Protein AF-A0A536FRB5-F1 (afdb_monomer_lite)

Structure (mmCIF, N/CA/C/O backbone):
data_AF-A0A536FRB5-F1
#
_entry.id   AF-A0A536FRB5-F1
#
loop_
_atom_site.group_PDB
_atom_site.id
_atom_site.type_symbol
_atom_site.label_atom_id
_atom_site.label_alt_id
_atom_site.label_comp_id
_atom_site.label_asym_id
_atom_site.label_entity_id
_atom_site.label_seq_id
_atom_site.pdbx_PDB_ins_code
_atom_site.Cartn_x
_atom_site.Cartn_y
_atom_site.Cartn_z
_atom_site.occupancy
_atom_site.B_iso_or_equiv
_atom_site.auth_seq_id
_atom_site.auth_comp_id
_atom_site.auth_asym_id
_atom_site.auth_atom_id
_atom_site.pdbx_PDB_model_num
ATOM 1 N N . MET A 1 1 ? 8.362 17.681 -20.334 1.00 75.25 1 MET A N 1
ATOM 2 C CA . MET A 1 1 ? 8.397 17.140 -18.956 1.00 75.25 1 MET A CA 1
ATOM 3 C C . MET A 1 1 ? 7.121 16.346 -18.736 1.00 75.25 1 MET A C 1
ATOM 5 O O . MET A 1 1 ? 6.100 16.793 -19.251 1.00 75.25 1 MET A O 1
ATOM 9 N N . PRO A 1 2 ? 7.157 15.191 -18.053 1.00 81.38 2 PRO A N 1
ATOM 10 C CA . PRO A 1 2 ? 5.932 14.483 -17.705 1.00 81.38 2 PRO A CA 1
ATOM 11 C C . PRO A 1 2 ? 5.065 15.346 -16.783 1.00 81.38 2 PRO A C 1
ATOM 13 O O . PRO A 1 2 ? 5.586 16.074 -15.935 1.00 81.38 2 PRO A O 1
ATOM 16 N N . THR A 1 3 ? 3.749 15.279 -16.964 1.00 95.44 3 THR A N 1
ATOM 17 C CA . THR A 1 3 ? 2.793 15.924 -16.058 1.00 95.44 3 THR A CA 1
ATOM 18 C C . THR A 1 3 ? 2.759 15.194 -14.715 1.00 95.44 3 THR A C 1
ATOM 20 O O . THR A 1 3 ? 3.169 14.035 -14.610 1.00 95.44 3 THR A O 1
ATOM 23 N N . VAL A 1 4 ? 2.244 15.857 -13.676 1.00 93.31 4 VAL A N 1
ATOM 24 C CA . VAL A 1 4 ? 2.043 15.237 -12.352 1.00 93.31 4 VAL A CA 1
ATOM 25 C C . VAL A 1 4 ? 1.222 13.951 -12.478 1.00 93.31 4 VAL A C 1
ATOM 27 O O . VAL A 1 4 ? 1.605 12.923 -11.926 1.00 93.31 4 VAL A O 1
ATOM 30 N N . GLU A 1 5 ? 0.169 13.983 -13.297 1.00 93.62 5 GLU A N 1
ATOM 31 C CA . GLU A 1 5 ? -0.680 12.825 -13.576 1.00 93.62 5 GLU A CA 1
ATOM 32 C C . GLU A 1 5 ? 0.112 11.664 -14.191 1.00 93.62 5 GLU A C 1
ATOM 34 O O . GLU A 1 5 ? 0.072 10.538 -13.703 1.00 93.62 5 GLU A O 1
ATOM 39 N N . GLN A 1 6 ? 0.928 11.935 -15.215 1.00 94.38 6 GLN A N 1
ATOM 40 C CA . GLN A 1 6 ? 1.779 10.911 -15.828 1.00 94.38 6 GLN A CA 1
ATOM 41 C C . GLN A 1 6 ? 2.781 10.311 -14.829 1.00 94.38 6 GLN A C 1
ATOM 43 O O . GLN A 1 6 ? 3.094 9.116 -14.905 1.00 94.38 6 GLN A O 1
ATOM 48 N N . GLY A 1 7 ? 3.266 11.118 -13.882 1.00 94.25 7 GLY A N 1
ATOM 49 C CA . GLY A 1 7 ? 4.109 10.668 -12.778 1.00 94.25 7 GLY A CA 1
ATOM 50 C C . GLY A 1 7 ? 3.380 9.707 -11.838 1.00 94.25 7 GLY A C 1
ATOM 51 O O . GLY A 1 7 ? 3.895 8.622 -11.562 1.00 94.25 7 GLY A O 1
ATOM 52 N N . ILE A 1 8 ? 2.166 10.062 -11.408 1.00 93.62 8 ILE A N 1
ATOM 53 C CA . ILE A 1 8 ? 1.329 9.229 -10.531 1.00 93.62 8 ILE A CA 1
ATOM 54 C C . ILE A 1 8 ? 1.013 7.896 -11.212 1.00 93.62 8 ILE A C 1
ATOM 56 O O . ILE A 1 8 ? 1.282 6.840 -10.643 1.00 93.62 8 ILE A O 1
ATOM 60 N N . GLN A 1 9 ? 0.554 7.928 -12.463 1.00 95.38 9 GLN A N 1
ATOM 61 C CA . GLN A 1 9 ? 0.224 6.716 -13.215 1.00 95.38 9 GLN A CA 1
ATOM 62 C C . GLN A 1 9 ? 1.435 5.795 -13.404 1.00 95.38 9 GLN A C 1
ATOM 64 O O . GLN A 1 9 ? 1.319 4.573 -13.341 1.00 95.38 9 GLN A O 1
ATOM 69 N N . SER A 1 10 ? 2.627 6.362 -13.601 1.00 96.44 10 SER A N 1
ATOM 70 C CA . SER A 1 10 ? 3.859 5.568 -13.683 1.00 96.44 10 SER A CA 1
ATOM 71 C C . SER A 1 10 ? 4.208 4.911 -12.348 1.00 96.44 10 SER A C 1
ATOM 73 O O . SER A 1 10 ? 4.647 3.765 -12.326 1.00 96.44 10 SER A O 1
ATOM 75 N N . GLN A 1 11 ? 3.987 5.609 -11.233 1.00 95.12 11 GLN A N 1
ATOM 76 C CA . GLN A 1 11 ? 4.211 5.060 -9.897 1.00 95.12 11 GLN A CA 1
ATOM 77 C C . GLN A 1 11 ? 3.237 3.922 -9.578 1.00 95.12 11 GLN A C 1
ATOM 79 O O . GLN A 1 11 ? 3.675 2.907 -9.046 1.00 95.12 11 GLN A O 1
ATOM 84 N N . LEU A 1 12 ? 1.960 4.053 -9.948 1.00 96.06 12 LEU A N 1
ATOM 85 C CA . LEU A 1 12 ? 0.966 2.989 -9.780 1.00 96.06 12 LEU A CA 1
ATOM 86 C C . LEU A 1 12 ? 1.339 1.745 -10.596 1.00 96.06 12 LEU A C 1
ATOM 88 O O . LEU A 1 12 ? 1.486 0.673 -10.019 1.00 96.06 12 LEU A O 1
ATOM 92 N N . ARG A 1 13 ? 1.647 1.900 -11.892 1.00 97.19 13 ARG A N 1
ATOM 93 C CA . ARG A 1 13 ? 2.103 0.779 -12.738 1.00 97.19 13 ARG A CA 1
ATOM 94 C C . ARG A 1 13 ? 3.344 0.076 -12.187 1.00 97.19 13 ARG A C 1
ATOM 96 O O . ARG A 1 13 ? 3.472 -1.140 -12.298 1.00 97.19 13 ARG A O 1
ATOM 103 N N . ASN A 1 14 ? 4.278 0.832 -11.610 1.00 97.25 14 ASN A N 1
ATOM 104 C CA . ASN A 1 14 ? 5.476 0.252 -11.009 1.00 97.25 14 ASN A CA 1
ATOM 105 C C . ASN A 1 14 ? 5.147 -0.581 -9.766 1.00 97.25 14 ASN A C 1
ATOM 107 O O . ASN A 1 14 ? 5.733 -1.646 -9.603 1.00 97.25 14 ASN A O 1
ATOM 111 N N . ILE A 1 15 ? 4.204 -0.134 -8.931 1.00 97.44 15 ILE A N 1
ATOM 112 C CA . ILE A 1 15 ? 3.719 -0.915 -7.783 1.00 97.44 15 ILE A CA 1
ATOM 113 C C . ILE A 1 15 ? 3.071 -2.209 -8.274 1.00 97.44 15 ILE A C 1
ATOM 115 O O . ILE A 1 15 ? 3.424 -3.282 -7.795 1.00 97.44 15 ILE A O 1
ATOM 119 N N . GLU A 1 16 ? 2.189 -2.139 -9.270 1.00 97.38 16 GLU A N 1
ATOM 120 C CA . GLU A 1 16 ? 1.525 -3.340 -9.789 1.00 97.38 16 GLU A CA 1
ATOM 121 C C . GLU A 1 16 ? 2.525 -4.356 -10.341 1.00 97.38 16 GLU A C 1
ATOM 123 O O . GLU A 1 16 ? 2.427 -5.553 -10.071 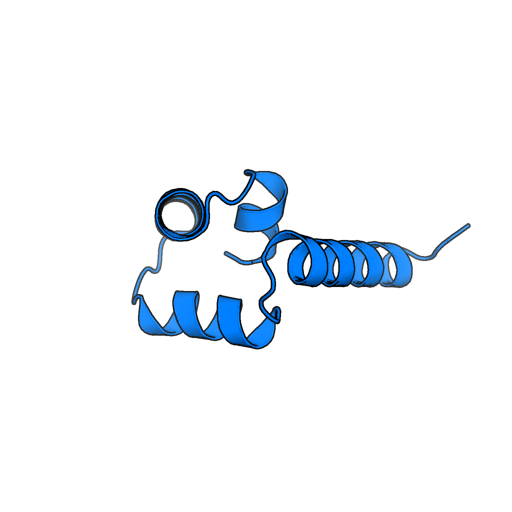1.00 97.38 16 GLU A O 1
ATOM 128 N N . LYS A 1 17 ? 3.544 -3.866 -11.054 1.00 97.56 17 LYS A N 1
ATOM 129 C CA . LYS A 1 17 ? 4.630 -4.690 -11.585 1.00 97.56 17 LYS A CA 1
ATOM 130 C C . LYS A 1 17 ? 5.512 -5.295 -10.488 1.00 97.56 17 LYS A C 1
ATOM 132 O O . LYS A 1 17 ? 5.927 -6.440 -10.628 1.00 97.56 17 LYS A O 1
ATOM 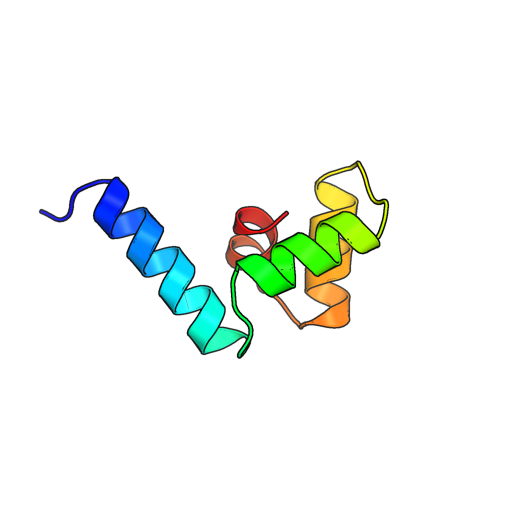137 N N . GLU A 1 18 ? 5.838 -4.538 -9.439 1.00 97.31 18 GLU A N 1
ATOM 138 C CA . GLU A 1 18 ? 6.724 -4.984 -8.353 1.00 97.31 18 GLU A CA 1
ATOM 139 C C . GLU A 1 18 ? 6.047 -6.028 -7.456 1.00 97.31 18 GLU A C 1
ATOM 141 O O . GLU A 1 18 ? 6.679 -7.015 -7.086 1.00 97.31 18 GLU A O 1
ATOM 146 N N . TYR A 1 19 ? 4.761 -5.844 -7.142 1.00 95.94 19 TYR A N 1
ATOM 147 C CA . TYR A 1 19 ? 4.033 -6.708 -6.203 1.00 95.94 19 TYR A CA 1
ATOM 148 C C . TYR A 1 19 ? 3.110 -7.728 -6.880 1.00 95.94 19 TYR A C 1
ATOM 150 O O . TYR A 1 19 ? 2.499 -8.544 -6.187 1.00 95.94 19 TYR A O 1
ATOM 158 N N . GLY A 1 20 ? 3.009 -7.701 -8.214 1.00 96.38 20 GLY A N 1
ATOM 159 C CA . GLY A 1 20 ? 2.230 -8.656 -9.007 1.00 96.38 20 GLY A CA 1
ATOM 160 C C . GLY A 1 20 ? 0.727 -8.618 -8.719 1.00 96.38 20 GLY A C 1
ATOM 161 O O . GLY A 1 20 ? 0.067 -9.650 -8.807 1.00 96.38 20 GLY A O 1
ATOM 162 N N . ARG A 1 21 ? 0.204 -7.460 -8.303 1.00 95.75 21 ARG A N 1
ATOM 163 C CA . ARG A 1 21 ? -1.196 -7.238 -7.907 1.00 95.75 21 ARG A CA 1
ATOM 164 C C . ARG A 1 21 ? -1.646 -5.875 -8.395 1.00 95.75 21 ARG A C 1
ATOM 166 O O . ARG A 1 21 ? -0.874 -4.925 -8.295 1.00 95.75 21 ARG A O 1
ATOM 173 N N . SER A 1 22 ? -2.878 -5.773 -8.872 1.00 97.19 22 SER A N 1
ATOM 174 C CA . SER A 1 22 ? -3.444 -4.482 -9.269 1.00 97.19 22 SER A CA 1
ATOM 175 C C . SER A 1 22 ? -3.629 -3.552 -8.067 1.00 97.19 22 SER A C 1
ATOM 177 O O . SER A 1 22 ? -3.780 -4.004 -6.926 1.00 97.19 22 SER A O 1
ATOM 179 N N . ILE A 1 23 ? -3.653 -2.241 -8.314 1.00 96.69 23 ILE A N 1
ATOM 180 C CA . ILE A 1 23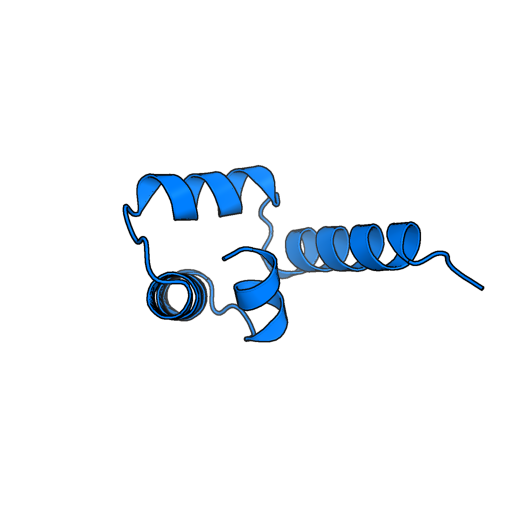 ? -3.966 -1.263 -7.263 1.00 96.69 23 ILE A CA 1
ATOM 181 C C . ILE A 1 23 ? -5.356 -1.527 -6.677 1.00 96.69 23 ILE A C 1
ATOM 183 O O . ILE A 1 23 ? -5.509 -1.484 -5.458 1.00 96.69 23 ILE A O 1
ATOM 187 N N . ASP A 1 24 ? -6.336 -1.888 -7.505 1.00 96.94 24 ASP A N 1
ATOM 188 C CA . ASP A 1 24 ? -7.699 -2.191 -7.059 1.00 96.94 24 ASP A CA 1
ATOM 189 C C . ASP A 1 24 ? -7.746 -3.386 -6.097 1.00 96.94 24 ASP A C 1
ATOM 191 O O . ASP A 1 24 ? -8.428 -3.342 -5.071 1.00 96.94 24 ASP A O 1
ATOM 195 N N . GLU A 1 25 ? -6.981 -4.448 -6.369 1.00 97.31 25 GLU A N 1
ATOM 196 C CA . GLU A 1 25 ? -6.867 -5.590 -5.456 1.00 97.31 25 GLU A CA 1
ATOM 197 C C . GLU A 1 25 ? -6.234 -5.194 -4.125 1.00 97.31 25 GLU A C 1
ATOM 199 O O . GLU A 1 25 ? -6.687 -5.630 -3.065 1.00 97.31 25 GLU A O 1
ATOM 204 N N . LEU A 1 26 ? -5.190 -4.368 -4.167 1.00 96.38 26 LEU A N 1
ATOM 205 C CA . LEU A 1 26 ? -4.510 -3.899 -2.968 1.00 96.38 26 LEU A CA 1
ATOM 206 C C . LEU A 1 26 ? -5.426 -3.003 -2.124 1.00 96.38 26 LEU A C 1
ATOM 208 O O . LEU A 1 26 ? -5.537 -3.215 -0.917 1.00 96.38 26 LEU A O 1
ATOM 212 N N . VAL A 1 27 ? -6.155 -2.080 -2.754 1.00 95.88 27 VAL A N 1
ATOM 213 C CA . VAL A 1 27 ? -7.179 -1.249 -2.101 1.00 95.88 27 VAL A CA 1
ATOM 214 C C . VAL A 1 27 ? -8.288 -2.122 -1.512 1.00 95.88 27 VAL A C 1
ATOM 216 O O . VAL A 1 27 ? -8.712 -1.901 -0.378 1.00 95.88 27 VAL A O 1
ATOM 219 N N . ALA A 1 28 ? -8.720 -3.172 -2.214 1.00 97.19 28 ALA A N 1
ATOM 220 C CA . ALA A 1 28 ? -9.701 -4.115 -1.685 1.00 97.19 28 ALA A CA 1
ATOM 221 C C . ALA A 1 28 ? -9.177 -4.884 -0.459 1.00 97.19 28 ALA A C 1
ATOM 223 O O . ALA A 1 28 ? -9.951 -5.164 0.456 1.00 97.19 28 ALA A O 1
ATOM 224 N N . VAL A 1 29 ? -7.882 -5.216 -0.401 1.00 96.31 29 VAL A N 1
ATOM 225 C CA . VAL A 1 29 ? -7.256 -5.810 0.794 1.00 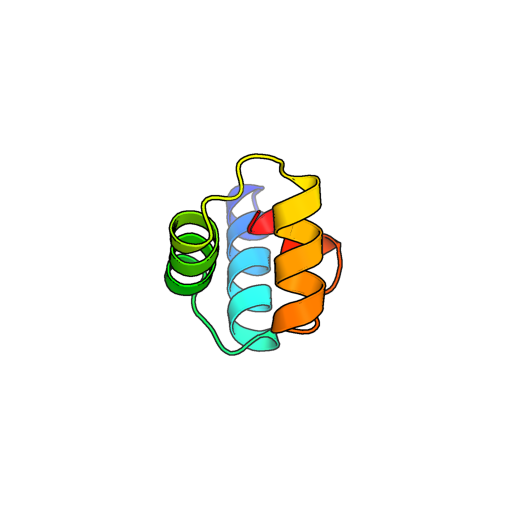96.31 29 VAL A CA 1
ATOM 226 C C . VAL A 1 29 ? -7.257 -4.823 1.957 1.00 96.31 29 VAL A C 1
ATOM 228 O O . VAL A 1 29 ? -7.618 -5.211 3.069 1.00 96.31 29 VAL A O 1
ATOM 231 N N . VAL A 1 30 ? -6.909 -3.557 1.709 1.00 96.19 30 VAL A N 1
ATOM 232 C CA . VAL A 1 30 ? -6.978 -2.496 2.725 1.00 96.19 30 VAL A CA 1
ATOM 233 C C . VAL A 1 30 ? -8.407 -2.360 3.252 1.00 96.19 30 VAL A C 1
ATOM 235 O O . VAL A 1 30 ? -8.619 -2.473 4.458 1.00 96.19 30 VAL A O 1
ATOM 238 N N . ALA A 1 31 ? -9.402 -2.247 2.371 1.00 96.56 31 ALA A N 1
ATOM 239 C CA . ALA A 1 31 ? -10.808 -2.140 2.758 1.00 96.56 31 ALA A CA 1
ATOM 240 C C . ALA A 1 31 ? -11.296 -3.363 3.559 1.00 96.56 31 ALA A C 1
ATOM 242 O O . ALA A 1 31 ? -11.965 -3.216 4.580 1.00 96.56 31 ALA A O 1
ATOM 243 N N . LYS A 1 32 ? -10.916 -4.579 3.145 1.00 97.38 32 LYS A N 1
ATOM 244 C CA . LYS A 1 32 ? -11.264 -5.829 3.847 1.00 97.38 32 LYS A CA 1
ATOM 245 C C . LYS A 1 32 ? -10.546 -5.999 5.186 1.00 97.38 32 LYS A C 1
ATOM 247 O O . LYS A 1 32 ? -11.006 -6.787 6.007 1.00 97.38 32 LYS A O 1
ATOM 252 N N . SER A 1 33 ? -9.433 -5.302 5.413 1.00 96.50 33 SER A N 1
ATOM 253 C CA . SER A 1 33 ? -8.693 -5.383 6.676 1.00 96.50 33 SER A CA 1
ATOM 254 C C . SER A 1 33 ? -9.436 -4.737 7.849 1.00 96.50 33 SER A C 1
ATOM 256 O O . SER A 1 33 ? -9.163 -5.080 8.995 1.00 96.50 33 SER A O 1
ATOM 258 N N . GLY A 1 34 ? -10.356 -3.801 7.573 1.00 96.88 34 GLY A N 1
ATOM 259 C CA . GLY A 1 34 ? -11.049 -3.012 8.596 1.00 96.88 34 GLY A CA 1
ATOM 260 C C . GLY A 1 34 ? -10.151 -2.016 9.343 1.00 96.88 34 GLY A C 1
ATOM 261 O O . GLY A 1 34 ? -10.614 -1.363 10.276 1.00 96.88 34 GLY A O 1
ATOM 262 N N . LEU A 1 35 ? -8.878 -1.890 8.951 1.00 97.38 35 LEU A N 1
ATOM 263 C CA . LEU A 1 35 ? -7.940 -0.942 9.538 1.00 97.38 35 LEU A CA 1
ATOM 264 C C . LEU A 1 35 ? -8.294 0.475 9.090 1.00 97.38 35 LEU A C 1
ATOM 266 O O . LEU A 1 35 ? -8.457 0.748 7.904 1.00 97.38 35 LEU A O 1
ATOM 270 N N . THR A 1 36 ? -8.391 1.385 10.053 1.00 94.44 36 THR A N 1
ATOM 271 C CA . THR A 1 36 ? -8.736 2.792 9.802 1.00 94.44 36 THR A CA 1
ATOM 272 C C . THR A 1 36 ? -7.543 3.721 9.969 1.00 94.44 36 THR A C 1
ATOM 274 O O . THR A 1 36 ? -7.564 4.851 9.483 1.00 94.44 36 THR A O 1
ATOM 277 N N . LYS A 1 37 ? -6.482 3.266 10.647 1.00 97.19 37 LYS A N 1
ATOM 278 C CA . LYS A 1 37 ? -5.265 4.056 10.820 1.00 97.19 37 LYS A CA 1
ATOM 279 C C . LYS A 1 37 ? -4.292 3.766 9.690 1.00 97.19 37 LYS A C 1
ATOM 281 O O . LYS A 1 37 ? -3.826 2.639 9.537 1.00 97.19 37 LYS A O 1
ATOM 286 N N . HIS A 1 38 ? -3.889 4.819 8.989 1.00 96.38 38 HIS A N 1
ATOM 287 C CA . HIS A 1 38 ? -2.911 4.751 7.902 1.00 96.38 38 HIS A CA 1
ATOM 288 C C . HIS A 1 38 ? -1.642 3.961 8.278 1.00 96.38 38 HIS A C 1
ATOM 290 O O . HIS A 1 38 ? -1.219 3.071 7.547 1.00 96.38 38 HIS A O 1
ATOM 296 N N . ASN A 1 39 ? -1.066 4.208 9.461 1.00 97.56 39 ASN A N 1
ATOM 297 C CA . ASN A 1 39 ? 0.144 3.504 9.903 1.00 97.56 39 ASN A CA 1
ATOM 298 C C . ASN A 1 39 ? -0.060 1.989 10.073 1.00 97.56 39 ASN A C 1
ATOM 300 O O . ASN A 1 39 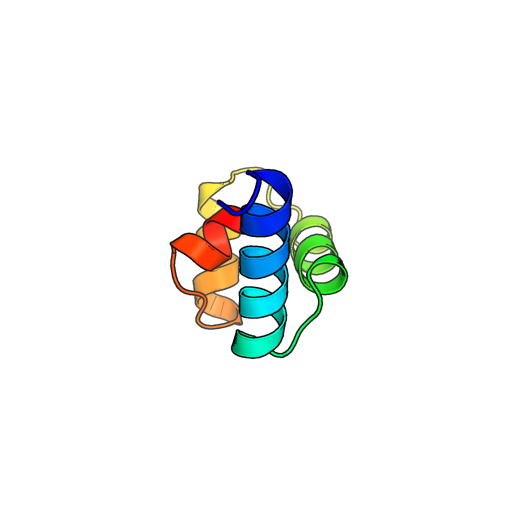? 0.858 1.220 9.790 1.00 97.56 39 ASN A O 1
ATOM 304 N N . GLU A 1 40 ? -1.247 1.559 10.511 1.00 98.00 40 GLU A N 1
ATOM 305 C CA . GLU A 1 40 ? -1.587 0.138 10.647 1.00 98.00 40 GLU A CA 1
ATOM 306 C C . GLU A 1 40 ? -1.733 -0.506 9.262 1.00 98.00 40 GLU A C 1
ATOM 308 O O . GLU A 1 40 ? -1.229 -1.604 9.037 1.00 98.00 40 GLU A O 1
ATOM 313 N N . VAL A 1 41 ? -2.332 0.206 8.301 1.00 98.25 41 VAL A N 1
ATOM 314 C CA . VAL A 1 41 ? -2.429 -0.249 6.906 1.00 98.25 41 VAL A CA 1
ATOM 315 C C . VAL A 1 41 ? -1.042 -0.383 6.271 1.00 98.25 41 VAL A C 1
ATOM 317 O O . VAL A 1 41 ? -0.729 -1.414 5.675 1.00 98.25 41 VAL A O 1
ATOM 320 N N . VAL A 1 42 ? -0.173 0.618 6.441 1.00 98.06 42 VAL A N 1
ATOM 321 C CA . VAL A 1 42 ? 1.208 0.583 5.937 1.00 98.06 42 VAL A CA 1
ATOM 322 C C . VAL A 1 42 ? 1.990 -0.587 6.537 1.00 98.06 42 VAL A C 1
ATOM 324 O O . VAL A 1 42 ? 2.737 -1.249 5.814 1.00 98.06 42 VAL A O 1
ATOM 327 N N . ALA A 1 43 ? 1.843 -0.848 7.840 1.00 98.25 43 ALA A N 1
ATOM 328 C CA . ALA A 1 43 ? 2.473 -1.990 8.500 1.00 98.25 43 ALA A CA 1
ATOM 329 C C . ALA A 1 43 ? 1.942 -3.321 7.945 1.00 98.25 43 ALA A C 1
ATOM 331 O O . ALA A 1 43 ? 2.730 -4.175 7.549 1.00 98.25 43 ALA A O 1
ATOM 332 N N . MET A 1 44 ? 0.624 -3.454 7.795 1.00 98.12 44 MET A N 1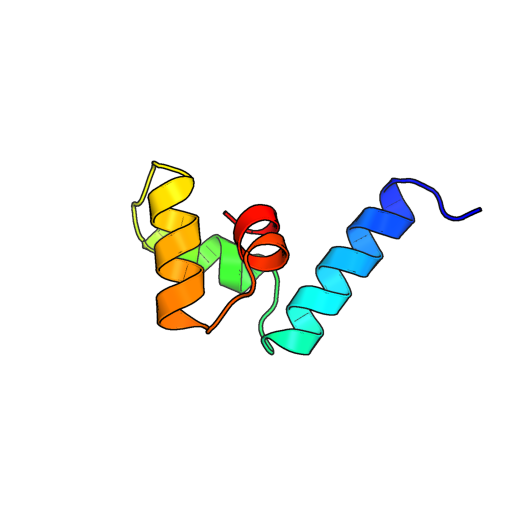
ATOM 333 C CA . MET A 1 44 ? -0.013 -4.646 7.234 1.00 98.12 44 MET A CA 1
ATOM 334 C C . MET A 1 44 ? 0.464 -4.943 5.805 1.00 98.12 44 MET A C 1
ATOM 336 O O . MET A 1 44 ? 0.797 -6.086 5.490 1.00 98.12 44 MET A O 1
ATOM 340 N N . LEU A 1 45 ? 0.557 -3.927 4.943 1.00 97.88 45 LEU A N 1
ATOM 341 C CA . LEU A 1 45 ? 1.045 -4.082 3.569 1.00 97.88 45 LEU A CA 1
ATOM 342 C C . LEU A 1 45 ? 2.528 -4.487 3.523 1.00 97.88 45 LEU A C 1
ATOM 344 O O . LEU A 1 45 ? 2.921 -5.323 2.705 1.00 97.88 45 LEU A O 1
ATOM 348 N N . LYS A 1 46 ? 3.349 -3.937 4.427 1.00 97.94 46 LYS A N 1
ATOM 349 C CA . LYS A 1 46 ? 4.752 -4.340 4.610 1.00 97.94 46 LYS A CA 1
ATOM 350 C C . LYS A 1 46 ? 4.865 -5.800 5.043 1.00 97.94 46 LYS A C 1
ATOM 352 O O . LYS A 1 46 ? 5.626 -6.547 4.442 1.00 97.94 46 LYS A O 1
ATOM 357 N N . GLU A 1 47 ? 4.102 -6.207 6.051 1.00 97.62 47 GLU A N 1
ATOM 358 C CA . GLU A 1 47 ? 4.156 -7.556 6.622 1.00 97.62 47 GLU A CA 1
ATOM 359 C C . GLU A 1 47 ? 3.635 -8.622 5.653 1.00 97.62 47 GLU A C 1
ATOM 361 O O . GLU A 1 47 ? 4.253 -9.673 5.502 1.00 97.62 47 GLU A O 1
ATOM 366 N N . ARG A 1 48 ? 2.517 -8.359 4.964 1.00 95.94 48 ARG A N 1
ATOM 367 C CA . ARG A 1 48 ? 1.882 -9.348 4.076 1.00 95.94 48 ARG A CA 1
ATOM 368 C C . ARG A 1 48 ? 2.544 -9.467 2.712 1.00 95.94 48 ARG A C 1
ATOM 370 O O . ARG A 1 48 ? 2.558 -10.555 2.142 1.00 95.94 48 ARG A O 1
ATOM 377 N N . TYR A 1 49 ? 3.026 -8.354 2.164 1.00 95.69 49 TYR A N 1
ATOM 378 C CA . TYR A 1 49 ? 3.485 -8.283 0.774 1.00 95.69 49 TYR A CA 1
ATOM 379 C C . TYR A 1 49 ? 4.943 -7.845 0.635 1.00 95.69 49 TYR A C 1
ATOM 381 O O . TYR A 1 49 ? 5.416 -7.678 -0.486 1.00 95.69 49 TYR A O 1
ATOM 389 N N . GLY A 1 50 ? 5.660 -7.631 1.743 1.00 96.56 50 GLY A N 1
ATOM 390 C CA . GLY A 1 50 ? 7.035 -7.132 1.706 1.00 96.56 50 GLY A CA 1
ATOM 391 C C . GLY A 1 50 ? 7.144 -5.721 1.122 1.00 96.56 50 GLY A C 1
ATOM 392 O O . GLY A 1 50 ? 8.206 -5.347 0.626 1.00 96.56 50 GLY A O 1
ATOM 393 N N . MET A 1 51 ? 6.054 -4.939 1.131 1.00 97.25 51 MET A N 1
ATOM 394 C CA . MET A 1 51 ? 6.019 -3.640 0.460 1.00 97.25 51 MET A CA 1
ATOM 395 C C . MET A 1 51 ? 7.036 -2.656 1.023 1.00 97.25 51 MET A C 1
ATOM 397 O O . MET A 1 51 ? 7.140 -2.447 2.229 1.00 97.25 51 MET A O 1
ATOM 401 N N . ARG A 1 52 ? 7.741 -1.944 0.142 1.00 96.94 52 ARG A N 1
ATOM 402 C CA . ARG A 1 52 ? 8.567 -0.799 0.548 1.00 96.94 52 ARG A CA 1
ATOM 403 C C . ARG A 1 52 ? 7.670 0.333 1.046 1.00 96.94 52 ARG A C 1
ATOM 405 O O . ARG A 1 52 ? 6.545 0.497 0.583 1.00 96.94 52 ARG A O 1
ATOM 412 N N . HIS A 1 53 ? 8.183 1.170 1.951 1.00 96.69 53 HIS A N 1
ATOM 413 C CA . HIS A 1 53 ? 7.377 2.218 2.592 1.00 96.69 53 HIS A CA 1
ATOM 414 C C . HIS A 1 53 ? 6.660 3.144 1.599 1.00 96.69 53 HIS A C 1
ATOM 416 O O . HIS A 1 53 ? 5.478 3.396 1.782 1.00 96.69 53 HIS A O 1
ATOM 422 N N . GLY A 1 54 ? 7.333 3.592 0.534 1.00 95.75 54 GLY A N 1
ATOM 423 C CA . GLY A 1 54 ? 6.716 4.468 -0.468 1.00 95.75 54 GLY A CA 1
ATOM 424 C C . GLY A 1 54 ? 5.620 3.796 -1.304 1.00 95.75 54 GLY A C 1
ATOM 425 O O . GLY A 1 54 ? 4.699 4.479 -1.741 1.00 95.75 54 GLY A O 1
ATOM 426 N N . ALA A 1 55 ? 5.700 2.478 -1.513 1.00 96.25 55 ALA A N 1
ATOM 427 C CA . ALA A 1 55 ? 4.647 1.715 -2.178 1.00 96.25 55 ALA A CA 1
ATOM 428 C C . ALA A 1 55 ? 3.458 1.509 -1.234 1.00 96.25 55 ALA A C 1
ATOM 430 O O . ALA A 1 55 ? 2.337 1.854 -1.589 1.00 96.25 55 ALA A O 1
ATOM 431 N N . ALA A 1 56 ? 3.726 1.061 -0.002 1.00 97.06 56 ALA A N 1
ATOM 432 C CA . ALA A 1 56 ? 2.704 0.894 1.026 1.00 97.06 56 ALA A CA 1
ATOM 433 C C . ALA A 1 56 ? 1.947 2.207 1.292 1.00 97.06 56 ALA A C 1
ATOM 435 O O . ALA A 1 56 ? 0.727 2.206 1.270 1.00 97.06 56 ALA A O 1
ATOM 436 N N . HIS A 1 57 ? 2.658 3.331 1.438 1.00 96.56 57 HIS A N 1
ATOM 437 C CA . HIS A 1 57 ? 2.066 4.658 1.649 1.00 96.56 57 HIS A CA 1
ATOM 438 C C . HIS A 1 57 ? 1.182 5.123 0.482 1.00 96.56 57 HIS A C 1
ATOM 440 O O . HIS A 1 57 ? 0.261 5.906 0.672 1.00 96.56 57 HIS A O 1
ATOM 446 N N . ARG A 1 58 ? 1.473 4.696 -0.753 1.00 95.94 58 ARG A N 1
ATOM 447 C CA . ARG A 1 58 ? 0.672 5.080 -1.926 1.00 95.94 58 ARG A CA 1
ATOM 448 C C . ARG A 1 58 ? -0.670 4.354 -1.987 1.00 95.94 58 ARG A C 1
ATOM 450 O O . ARG A 1 58 ? -1.583 4.841 -2.639 1.00 95.94 58 ARG A O 1
ATOM 457 N N . VAL A 1 59 ? -0.738 3.184 -1.363 1.00 92.50 59 VAL A N 1
ATOM 458 C CA . VAL A 1 59 ? -1.870 2.254 -1.415 1.00 92.50 59 VAL A CA 1
ATOM 459 C C . VAL A 1 59 ? -2.745 2.351 -0.158 1.00 92.50 59 VAL A C 1
ATOM 461 O O . VAL A 1 59 ? -3.922 2.007 -0.210 1.00 92.50 59 VAL A O 1
ATOM 464 N N . SER A 1 60 ? -2.159 2.773 0.964 1.00 89.38 60 SER A N 1
ATOM 465 C CA . SER A 1 60 ? -2.766 2.812 2.300 1.00 89.38 60 SER A CA 1
ATOM 466 C C . SER A 1 60 ? -3.699 3.980 2.568 1.00 89.38 60 SER A C 1
ATOM 468 O O . SER A 1 60 ? -3.311 5.103 2.175 1.00 89.38 60 SER A O 1
#

Foldseek 3Di:
DDDPVSVLVVLQVVLCVVQVHHLVVLLVVLVVVPDPDLVVQLVVCCVPRVDDSVSSSSSD

Sequence (60 aa):
MPTVEQGIQSQLRNIEKEYGRSIDELVAVVAKSGLTKHNEVVAMLKERYGMRHGAAHRVS

Secondary structure (DSSP, 8-state):
---HHHHHHHHHHHHHHHHTS-HHHHHHHHHHHT--SHHHHHHHHHHHH---HHHHHHH-

Radius of gyration: 11.76 Å; chains: 1; bounding box: 20×26×30 Å

pLDDT: mean 95.72, std 3.63, range [75.25, 98.25]